Protein AF-A0A1H2XMR5-F1 (afdb_monomer_lite)

Secondary structure (DSSP, 8-state):
-PPPEE-TTHHHHHHTT-EEEEETTEEEEE-

Structure (mmCIF, N/CA/C/O backbone):
data_AF-A0A1H2XMR5-F1
#
_entry.id   AF-A0A1H2XMR5-F1
#
loop_
_atom_site.group_PDB
_atom_site.id
_atom_site.type_symbol
_atom_site.label_atom_id
_atom_site.label_alt_id
_atom_site.label_comp_id
_atom_site.label_asym_id
_atom_site.label_entity_id
_atom_site.label_seq_id
_atom_site.pdbx_PDB_ins_code
_atom_site.Cartn_x
_atom_site.Cartn_y
_atom_site.Cartn_z
_atom_site.occupancy
_atom_site.B_iso_or_equiv
_atom_site.auth_seq_id
_atom_site.auth_comp_id
_atom_site.auth_asym_id
_atom_site.auth_atom_id
_atom_site.pdbx_PDB_model_num
ATOM 1 N N . MET A 1 1 ? 0.479 18.300 -9.062 1.00 49.09 1 MET A N 1
ATOM 2 C CA . MET A 1 1 ? 0.213 17.248 -8.060 1.00 49.09 1 MET A CA 1
ATOM 3 C C . MET A 1 1 ? 0.728 15.942 -8.633 1.00 49.09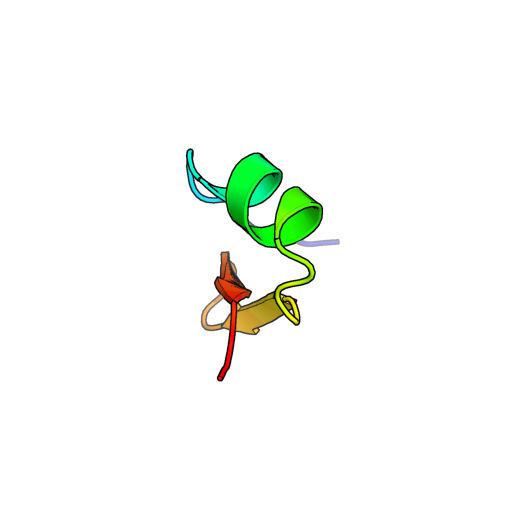 1 MET A C 1
ATOM 5 O O . MET A 1 1 ? 0.164 15.457 -9.604 1.00 49.09 1 MET A O 1
ATOM 9 N N . THR A 1 2 ? 1.859 15.444 -8.142 1.00 70.44 2 THR A N 1
ATOM 10 C CA . THR A 1 2 ? 2.405 14.143 -8.549 1.00 70.44 2 THR A CA 1
ATOM 11 C C . THR A 1 2 ? 1.456 13.047 -8.078 1.00 70.44 2 THR A C 1
ATOM 13 O O . THR A 1 2 ? 1.154 12.963 -6.892 1.00 70.44 2 THR A O 1
ATOM 16 N N . SER A 1 3 ? 0.932 12.252 -9.010 1.00 85.38 3 SER A N 1
ATOM 17 C CA . SER A 1 3 ? 0.064 11.122 -8.679 1.00 85.38 3 SER A CA 1
ATOM 18 C C . SER A 1 3 ? 0.887 10.052 -7.957 1.00 85.38 3 SER A C 1
ATOM 20 O O . SER A 1 3 ? 1.905 9.599 -8.484 1.00 85.38 3 SER A O 1
ATOM 22 N N . ILE A 1 4 ? 0.466 9.691 -6.744 1.00 91.25 4 ILE A N 1
ATOM 23 C CA . ILE A 1 4 ? 1.037 8.585 -5.971 1.00 91.25 4 ILE A CA 1
ATOM 24 C C . ILE A 1 4 ? 0.705 7.263 -6.668 1.00 91.25 4 ILE A C 1
ATOM 26 O O . ILE A 1 4 ? -0.421 7.042 -7.121 1.00 91.25 4 ILE A O 1
ATOM 30 N N . LYS A 1 5 ? 1.697 6.377 -6.765 1.00 95.06 5 LYS A N 1
ATOM 31 C CA . LYS A 1 5 ? 1.534 5.055 -7.371 1.00 95.06 5 LYS A CA 1
ATOM 32 C C . LYS A 1 5 ? 0.879 4.100 -6.378 1.00 95.06 5 LYS A C 1
ATOM 34 O O . LYS A 1 5 ? 1.134 4.170 -5.183 1.00 95.06 5 LYS A O 1
ATOM 39 N N . ARG A 1 6 ? 0.067 3.163 -6.864 1.00 96.38 6 ARG A N 1
ATOM 40 C CA . ARG A 1 6 ? -0.608 2.159 -6.030 1.00 96.38 6 ARG A CA 1
ATOM 41 C C . ARG A 1 6 ? -0.219 0.762 -6.457 1.00 96.38 6 ARG A C 1
ATOM 43 O O . ARG A 1 6 ? -0.103 0.484 -7.649 1.00 96.38 6 ARG A O 1
ATOM 50 N N . THR A 1 7 ? -0.033 -0.118 -5.484 1.00 93.94 7 THR A N 1
ATOM 51 C CA . THR A 1 7 ? 0.225 -1.532 -5.758 1.00 93.94 7 THR A CA 1
ATOM 52 C C . THR A 1 7 ? -1.067 -2.252 -6.164 1.00 93.94 7 THR A C 1
ATOM 54 O O . THR A 1 7 ? -2.156 -1.794 -5.809 1.00 93.94 7 THR A O 1
ATOM 57 N N . PRO A 1 8 ? -0.985 -3.407 -6.852 1.00 96.50 8 PRO A N 1
ATOM 58 C CA . PRO A 1 8 ? -2.167 -4.222 -7.159 1.00 96.50 8 PRO A CA 1
ATOM 59 C C . PRO A 1 8 ? -2.964 -4.655 -5.919 1.00 96.50 8 PRO A C 1
ATOM 61 O O . PRO A 1 8 ? -4.160 -4.904 -6.011 1.00 96.50 8 PRO A O 1
ATOM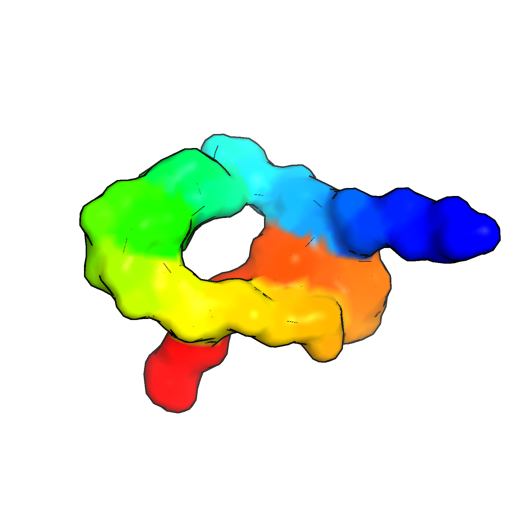 64 N N . LEU A 1 9 ? -2.309 -4.713 -4.753 1.00 96.00 9 LEU A N 1
ATOM 65 C CA . LEU A 1 9 ? -2.914 -5.080 -3.472 1.00 96.00 9 LEU A CA 1
ATOM 66 C C . LEU A 1 9 ? -3.460 -3.881 -2.683 1.00 96.00 9 LEU A C 1
ATOM 68 O O . LEU A 1 9 ? -3.916 -4.060 -1.560 1.00 96.00 9 LEU A O 1
ATOM 72 N N . HIS A 1 10 ? -3.449 -2.666 -3.240 1.00 95.94 10 HIS A N 1
ATOM 73 C CA . HIS A 1 10 ? -3.942 -1.468 -2.556 1.00 95.94 10 HIS A CA 1
ATOM 74 C C . HIS A 1 10 ? -5.344 -1.664 -1.958 1.00 95.94 10 HIS A C 1
ATOM 76 O O . HIS A 1 10 ? -5.552 -1.374 -0.784 1.00 95.94 10 HIS A O 1
ATOM 82 N N . SER A 1 11 ? -6.294 -2.197 -2.734 1.00 96.31 11 SER A N 1
ATOM 83 C CA . SER A 1 11 ? -7.662 -2.429 -2.248 1.00 96.31 11 SER A CA 1
ATOM 84 C C . SER A 1 11 ? -7.705 -3.395 -1.064 1.00 96.31 11 SER A C 1
ATOM 86 O O . SER A 1 11 ? -8.437 -3.143 -0.114 1.00 96.31 11 SER A O 1
ATOM 88 N N . LEU A 1 12 ? -6.873 -4.442 -1.083 1.00 97.06 12 LEU A N 1
ATOM 89 C CA . LEU A 1 12 ? -6.765 -5.397 0.019 1.00 97.06 12 LEU A CA 1
ATOM 90 C C . LEU A 1 12 ? -6.191 -4.732 1.276 1.00 97.06 12 LEU A C 1
ATOM 92 O O . LEU A 1 12 ? -6.688 -4.955 2.374 1.00 97.06 12 LEU A O 1
ATOM 96 N N . HIS A 1 13 ? -5.173 -3.880 1.132 1.00 95.75 13 HIS A N 1
ATOM 97 C CA . HIS A 1 13 ? -4.631 -3.134 2.267 1.00 95.75 13 HIS A CA 1
ATOM 98 C C . HIS A 1 13 ? -5.680 -2.210 2.897 1.00 95.75 13 HIS A C 1
ATOM 100 O O . HIS A 1 13 ? -5.746 -2.136 4.118 1.00 95.75 13 HIS A O 1
ATOM 106 N N . VAL A 1 14 ? -6.516 -1.547 2.090 1.00 95.75 14 VAL A N 1
ATOM 107 C CA . VAL A 1 14 ? -7.616 -0.706 2.596 1.00 95.75 14 VAL A CA 1
ATOM 108 C C . VAL A 1 14 ? -8.679 -1.550 3.300 1.00 95.75 14 VAL A C 1
ATOM 110 O O . VAL A 1 14 ? -9.088 -1.210 4.407 1.00 95.75 14 VAL A O 1
ATOM 113 N N . GLU A 1 15 ? -9.106 -2.657 2.688 1.00 97.44 15 GLU A N 1
ATOM 114 C CA . GLU A 1 15 ? -10.122 -3.562 3.242 1.00 97.44 15 GLU A CA 1
ATOM 115 C C . GLU A 1 15 ? -9.705 -4.140 4.600 1.00 97.44 15 GLU A C 1
ATOM 117 O O . GLU A 1 15 ? -10.512 -4.212 5.524 1.00 97.44 15 GLU A O 1
ATOM 122 N N . LEU A 1 16 ? -8.423 -4.479 4.749 1.00 96.69 16 LEU A N 1
ATOM 123 C CA . LEU A 1 16 ? -7.858 -4.998 5.995 1.00 96.69 16 L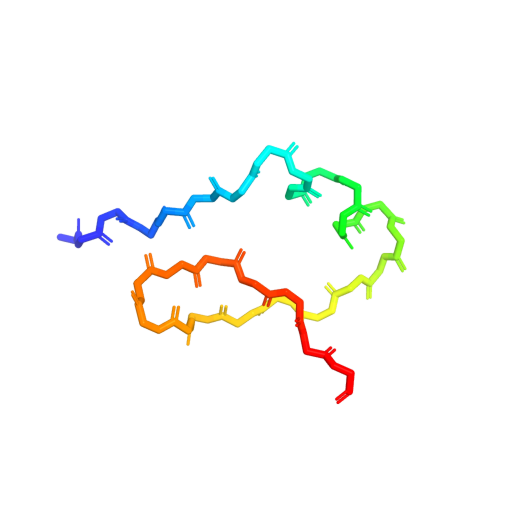EU A CA 1
ATOM 124 C C . 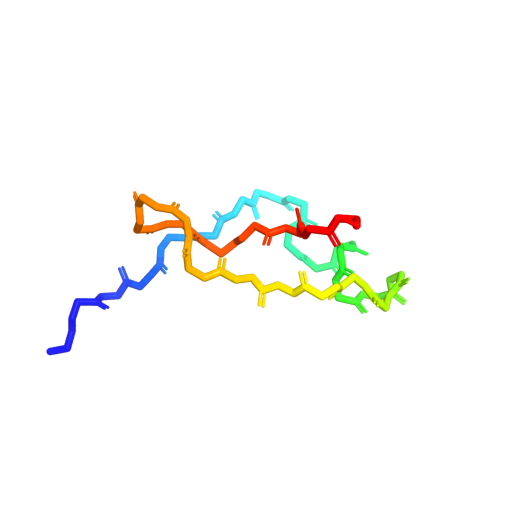LEU A 1 16 ? -7.535 -3.905 7.033 1.00 96.69 16 LEU A C 1
ATOM 126 O O . LEU A 1 16 ? -6.977 -4.213 8.085 1.00 96.69 16 LEU A O 1
ATOM 130 N N . GLY A 1 17 ? -7.860 -2.635 6.765 1.00 96.00 17 GLY A N 1
ATOM 131 C CA . GLY A 1 17 ? -7.611 -1.521 7.688 1.00 96.00 17 GLY A CA 1
ATOM 132 C C . GLY A 1 17 ? -6.141 -1.096 7.784 1.00 96.00 17 GLY A C 1
ATOM 133 O O . GLY A 1 17 ? -5.724 -0.515 8.785 1.00 96.00 17 GLY A O 1
ATOM 134 N N . GLY A 1 18 ? -5.342 -1.389 6.757 1.00 95.06 18 GLY A N 1
ATOM 135 C CA . GLY A 1 18 ? -3.938 -1.012 6.673 1.00 95.06 18 GLY A CA 1
ATOM 136 C C . GLY A 1 18 ? -3.751 0.504 6.646 1.00 95.06 18 GLY A C 1
ATOM 137 O O . GLY A 1 18 ? -4.399 1.224 5.885 1.00 95.06 18 GLY A O 1
ATOM 138 N N . LYS A 1 19 ? -2.818 1.003 7.459 1.00 95.81 19 LYS A N 1
ATOM 139 C CA . LYS A 1 19 ? -2.442 2.416 7.454 1.00 95.81 19 LYS A CA 1
ATOM 140 C C . LYS A 1 19 ? -1.519 2.681 6.270 1.00 95.81 19 LYS A C 1
ATOM 142 O O . LYS A 1 19 ? -0.356 2.291 6.296 1.00 95.81 19 LYS A O 1
ATOM 147 N N . LEU A 1 20 ? -2.042 3.328 5.236 1.00 96.12 20 LEU A N 1
ATOM 148 C CA . LEU A 1 20 ? -1.285 3.640 4.029 1.00 96.12 20 LEU A CA 1
ATOM 149 C C . LEU A 1 20 ? -0.501 4.949 4.175 1.00 96.12 20 LEU A C 1
ATOM 151 O O 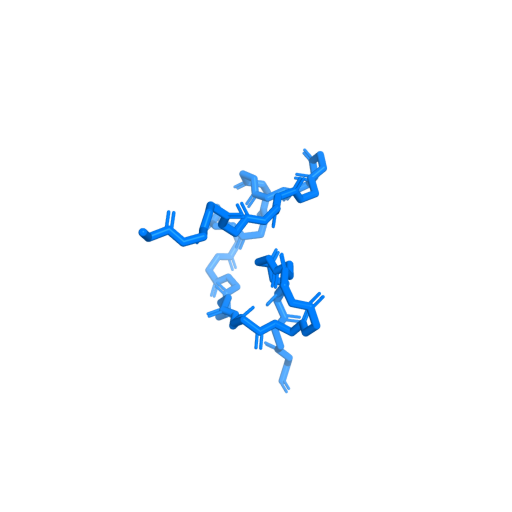. LEU A 1 20 ? -1.017 5.942 4.691 1.00 96.12 20 LEU A O 1
ATOM 155 N N . VAL A 1 21 ? 0.747 4.949 3.713 1.00 95.31 21 VAL A N 1
ATOM 156 C CA . VAL A 1 21 ? 1.646 6.110 3.719 1.00 95.31 21 VAL A CA 1
ATOM 157 C C . VAL A 1 21 ? 2.273 6.312 2.344 1.00 95.31 21 VAL A C 1
ATOM 159 O O . VAL A 1 21 ? 2.418 5.355 1.580 1.00 95.31 21 VAL A O 1
ATOM 162 N N . ASP A 1 22 ? 2.664 7.554 2.045 1.00 95.38 22 ASP A N 1
ATOM 163 C CA . ASP A 1 22 ? 3.560 7.834 0.922 1.00 95.38 22 ASP A CA 1
ATOM 164 C C . ASP A 1 22 ? 4.957 7.328 1.277 1.00 95.38 22 ASP A C 1
ATOM 166 O O . ASP A 1 22 ? 5.636 7.864 2.158 1.00 95.38 22 ASP A O 1
ATOM 170 N N . PHE A 1 23 ? 5.368 6.267 0.596 1.00 93.56 23 PHE A N 1
ATOM 171 C CA . PHE A 1 23 ? 6.703 5.721 0.687 1.00 93.56 23 PHE A CA 1
ATOM 172 C C . PHE A 1 23 ? 7.333 5.687 -0.700 1.00 93.56 23 PHE A C 1
ATOM 174 O O . PHE A 1 23 ? 6.933 4.909 -1.567 1.00 93.56 23 PHE A O 1
ATOM 181 N N . ALA A 1 24 ? 8.336 6.542 -0.913 1.00 93.12 24 ALA A N 1
ATOM 182 C CA . ALA A 1 24 ? 9.053 6.655 -2.184 1.00 93.12 24 ALA A CA 1
ATOM 183 C C . ALA A 1 24 ? 8.119 6.842 -3.406 1.00 93.12 24 ALA A C 1
ATOM 185 O O . ALA A 1 24 ? 8.383 6.310 -4.488 1.00 93.12 24 ALA A O 1
ATOM 186 N N . GLY A 1 25 ? 7.017 7.589 -3.241 1.00 94.12 25 GLY A N 1
ATOM 187 C CA . GLY A 1 25 ? 6.037 7.849 -4.296 1.00 94.12 25 GLY A CA 1
ATOM 188 C C . GLY A 1 25 ? 5.014 6.729 -4.510 1.00 94.12 25 GLY A C 1
ATOM 189 O O . GLY A 1 25 ? 4.304 6.748 -5.522 1.00 94.12 25 GLY A O 1
ATOM 190 N N . TRP A 1 26 ? 4.939 5.760 -3.594 1.00 94.75 26 TRP A N 1
ATOM 191 C CA . TRP A 1 26 ? 3.937 4.694 -3.568 1.00 94.75 26 TRP A CA 1
ATOM 192 C C . TRP A 1 26 ? 3.050 4.778 -2.330 1.00 94.75 26 TRP A C 1
ATOM 194 O O . TRP A 1 26 ? 3.508 5.124 -1.248 1.00 94.75 26 TRP A O 1
ATOM 204 N N . GLU A 1 27 ? 1.794 4.374 -2.485 1.00 95.94 27 GLU A N 1
ATOM 205 C CA . GLU A 1 27 ? 0.840 4.173 -1.401 1.00 95.94 27 GLU A CA 1
ATOM 206 C C . GLU A 1 27 ? 1.021 2.760 -0.822 1.00 95.94 27 GLU A C 1
ATOM 208 O O . GLU A 1 27 ? 0.621 1.767 -1.443 1.00 95.94 27 GLU A O 1
ATOM 213 N N . MET A 1 28 ? 1.672 2.661 0.340 1.00 94.31 28 MET A N 1
ATOM 214 C CA . MET A 1 28 ? 2.097 1.391 0.948 1.00 94.31 28 MET A CA 1
ATOM 215 C C . MET A 1 28 ? 1.611 1.266 2.399 1.00 94.31 28 MET A C 1
ATOM 217 O O . MET A 1 28 ? 1.624 2.267 3.115 1.00 94.31 28 MET A O 1
ATOM 221 N N . PRO A 1 29 ? 1.212 0.068 2.870 1.00 95.12 29 PRO A N 1
ATOM 222 C CA . PRO A 1 29 ? 0.843 -0.145 4.266 1.00 95.12 29 PRO A CA 1
ATOM 223 C C . PRO A 1 29 ? 2.076 -0.134 5.178 1.00 95.12 29 PRO A C 1
ATOM 225 O O . PRO A 1 29 ? 3.109 -0.710 4.838 1.00 95.12 29 PRO A O 1
ATOM 228 N N . VAL A 1 30 ? 1.951 0.485 6.351 1.00 92.56 30 VAL A N 1
ATOM 229 C CA . VAL A 1 30 ? 2.915 0.392 7.458 1.00 92.56 30 VAL A CA 1
ATOM 230 C C . VAL A 1 30 ? 2.294 -0.389 8.622 1.00 92.56 30 VAL A C 1
ATOM 232 O O . VAL A 1 30 ? 1.092 -0.259 8.872 1.00 92.56 30 VAL A O 1
ATOM 235 N N . GLN A 1 31 ? 3.104 -1.205 9.305 1.00 82.56 31 GLN A N 1
ATOM 236 C CA . GLN A 1 31 ? 2.754 -1.868 10.569 1.00 82.56 31 GLN A CA 1
ATOM 237 C C . GLN A 1 31 ? 3.281 -1.070 11.760 1.00 82.56 31 GLN A C 1
ATOM 239 O O . GLN A 1 31 ? 4.401 -0.523 11.645 1.00 82.56 31 GLN A O 1
#

Organism: NCBI:txid985054

InterPro domains:
  IPR027266 Aminomethyltransferase superfamily [G3DSA:3.30.1360.120] (4-31)

Foldseek 3Di:
DQQQAEDPCNVVCVVVVFDFDQDVSHTDGDD

pLDDT: mean 92.22, std 9.46, range [49.09, 9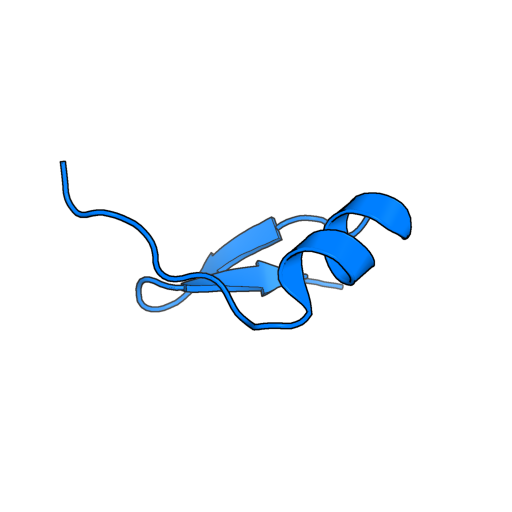7.44]

Sequence (31 aa):
MTSIKRTPLHSLHVELGGKLVDFAGWEMPVQ

Radius of gyration: 9.12 Å; chains: 1; bounding box: 19×23×19 Å